Protein AF-A0A7X6A837-F1 (afdb_monomer_lite)

Sequence (88 aa):
MPAESDAEGFFRVSAPSEGPCDLEAVARGFAPGGVRGFQPSTNPDDPGARITLTAGGTLMVRVVDSAGQAVEGAQPALHPERASQALA

pLDDT: mean 82.24, std 14.12, range [35.34, 98.12]

Structure (mmCIF, N/CA/C/O backbone):
data_AF-A0A7X6A837-F1
#
_entry.id   AF-A0A7X6A837-F1
#
loop_
_atom_site.group_PDB
_atom_site.id
_atom_site.type_symbol
_atom_site.label_atom_id
_atom_site.label_alt_id
_atom_site.label_comp_id
_atom_site.label_asym_id
_atom_site.label_entity_id
_atom_site.label_seq_id
_atom_site.pdbx_PDB_ins_code
_atom_site.Cartn_x
_atom_site.Cartn_y
_atom_site.Cartn_z
_atom_site.occupancy
_atom_site.B_iso_or_equiv
_atom_site.auth_seq_id
_atom_site.auth_comp_id
_atom_site.auth_asym_id
_atom_site.auth_atom_id
_atom_site.pdbx_PDB_model_num
ATOM 1 N N . MET A 1 1 ? 2.137 -16.222 -8.965 1.00 40.00 1 MET A N 1
ATOM 2 C CA . MET A 1 1 ? 2.592 -16.399 -7.568 1.00 40.00 1 MET A CA 1
ATOM 3 C C . MET A 1 1 ? 3.217 -15.082 -7.140 1.00 40.00 1 MET A C 1
ATOM 5 O O . MET A 1 1 ? 3.930 -14.540 -7.979 1.00 40.00 1 MET A O 1
ATOM 9 N N . PRO A 1 2 ? 2.932 -14.519 -5.951 1.00 52.19 2 PRO A N 1
ATOM 10 C CA . PRO A 1 2 ? 3.677 -13.347 -5.507 1.00 52.19 2 PRO A CA 1
ATOM 11 C C . PRO A 1 2 ? 5.141 -13.760 -5.321 1.00 52.19 2 PRO A C 1
ATOM 13 O O . PRO A 1 2 ? 5.422 -14.766 -4.673 1.00 52.19 2 PRO A O 1
ATOM 16 N N . ALA A 1 3 ? 6.050 -13.045 -5.977 1.00 67.00 3 ALA A N 1
ATOM 17 C CA . ALA A 1 3 ? 7.475 -13.171 -5.719 1.00 67.00 3 ALA A CA 1
ATOM 18 C C . ALA A 1 3 ? 7.778 -12.370 -4.447 1.00 67.00 3 ALA A C 1
ATOM 20 O O . ALA A 1 3 ? 7.384 -11.209 -4.352 1.00 67.00 3 ALA A O 1
ATOM 21 N N . GLU A 1 4 ? 8.427 -12.991 -3.466 1.00 81.19 4 GLU A N 1
ATOM 22 C CA . GLU A 1 4 ? 8.958 -12.273 -2.308 1.00 81.19 4 GLU A CA 1
ATOM 23 C C . GLU A 1 4 ? 10.279 -11.604 -2.700 1.00 81.19 4 GLU A C 1
ATOM 25 O O . GLU A 1 4 ? 11.053 -12.159 -3.485 1.00 81.19 4 GLU A O 1
ATOM 30 N N . SER A 1 5 ? 10.527 -10.403 -2.178 1.00 84.56 5 SER A N 1
ATOM 31 C CA . SER A 1 5 ? 11.833 -9.764 -2.304 1.00 84.56 5 SER A CA 1
ATOM 32 C C . SER A 1 5 ? 12.861 -10.452 -1.407 1.00 84.56 5 SER A C 1
ATOM 34 O O . SER A 1 5 ? 12.521 -10.914 -0.316 1.00 84.56 5 SER A O 1
ATOM 36 N N . ASP A 1 6 ? 14.117 -10.484 -1.837 1.00 87.00 6 ASP A N 1
ATOM 37 C CA . ASP A 1 6 ? 15.231 -10.979 -1.034 1.00 87.00 6 ASP A CA 1
ATOM 38 C C . ASP A 1 6 ? 15.609 -10.020 0.115 1.00 87.00 6 ASP A C 1
ATOM 40 O O . ASP A 1 6 ? 14.955 -9.003 0.364 1.00 87.00 6 ASP A O 1
ATOM 44 N N . ALA A 1 7 ? 16.675 -10.359 0.846 1.00 87.69 7 ALA A N 1
ATOM 45 C CA . ALA A 1 7 ? 17.156 -9.580 1.987 1.00 87.69 7 ALA A CA 1
ATOM 46 C C . ALA A 1 7 ? 17.656 -8.170 1.612 1.00 87.69 7 ALA A C 1
ATOM 48 O O . ALA A 1 7 ? 17.755 -7.312 2.490 1.00 87.69 7 ALA A O 1
ATOM 49 N N . GLU A 1 8 ? 17.962 -7.930 0.336 1.00 87.38 8 GLU A N 1
ATOM 50 C CA . GLU A 1 8 ? 18.374 -6.628 -0.195 1.00 87.38 8 GLU A CA 1
ATOM 51 C C . GLU A 1 8 ? 17.187 -5.847 -0.791 1.00 87.38 8 GLU A C 1
ATOM 53 O O . GLU A 1 8 ? 17.326 -4.676 -1.145 1.00 87.38 8 GLU A O 1
ATOM 58 N N . GLY A 1 9 ? 15.997 -6.458 -0.843 1.00 85.94 9 GLY A N 1
ATOM 59 C CA . GLY A 1 9 ? 14.777 -5.853 -1.372 1.00 85.94 9 GLY A CA 1
ATOM 60 C C . GLY A 1 9 ? 14.592 -6.048 -2.878 1.00 85.94 9 GLY A C 1
ATOM 61 O O . GLY A 1 9 ? 13.674 -5.453 -3.450 1.00 85.94 9 GLY A O 1
ATOM 62 N N . PHE A 1 10 ? 15.410 -6.881 -3.527 1.00 86.12 10 PHE A N 1
ATOM 63 C CA . PHE A 1 10 ? 15.258 -7.190 -4.945 1.00 86.12 10 PHE A CA 1
ATOM 64 C C . PHE A 1 10 ? 14.285 -8.344 -5.157 1.00 86.12 10 PHE A C 1
ATOM 66 O O . PHE A 1 10 ? 14.245 -9.314 -4.406 1.00 86.12 10 PHE A O 1
ATOM 73 N N . PHE A 1 11 ? 13.500 -8.263 -6.226 1.00 85.25 11 PHE A N 1
ATOM 74 C CA . PHE A 1 11 ? 12.701 -9.380 -6.709 1.00 85.25 11 PHE A CA 1
ATOM 75 C C . PHE A 1 11 ? 12.756 -9.405 -8.234 1.00 85.25 11 PHE A C 1
ATOM 77 O O . PHE A 1 11 ? 12.932 -8.372 -8.884 1.00 85.25 11 PHE A O 1
ATOM 84 N N . ARG A 1 12 ? 12.583 -10.590 -8.821 1.00 83.06 12 ARG A N 1
ATOM 85 C CA . ARG A 1 12 ? 12.487 -10.750 -10.272 1.00 83.06 12 ARG A CA 1
ATOM 86 C C . ARG A 1 12 ? 11.145 -11.363 -10.625 1.00 83.06 12 ARG A C 1
ATOM 88 O O . ARG A 1 12 ? 10.799 -12.434 -10.136 1.00 83.06 12 ARG A O 1
ATOM 95 N N . VAL A 1 13 ? 10.411 -10.693 -11.504 1.00 81.12 13 VAL A N 1
ATOM 96 C CA . VAL A 1 13 ? 9.148 -11.188 -12.052 1.00 81.12 13 VAL A CA 1
ATOM 97 C C . VAL A 1 13 ? 9.199 -11.134 -13.571 1.00 81.12 13 VAL A C 1
ATOM 99 O O . VAL A 1 13 ? 9.761 -10.209 -14.155 1.00 81.12 13 VAL A O 1
ATOM 102 N N . SER A 1 14 ? 8.626 -12.140 -14.221 1.00 81.56 14 SER A N 1
ATOM 103 C CA . SER A 1 14 ? 8.389 -12.099 -15.661 1.00 81.56 14 SER A CA 1
ATOM 104 C C . SER A 1 14 ? 7.121 -11.291 -15.930 1.00 81.56 14 SER A C 1
ATOM 106 O O . SER A 1 14 ? 6.053 -11.648 -15.437 1.00 81.56 14 SER A O 1
ATOM 108 N N . ALA A 1 15 ? 7.244 -10.222 -16.712 1.00 78.44 15 ALA A N 1
ATOM 109 C CA . ALA A 1 15 ? 6.129 -9.403 -17.175 1.00 78.44 15 ALA A CA 1
ATOM 110 C C . ALA A 1 15 ? 6.027 -9.476 -18.709 1.00 78.44 15 ALA A C 1
ATOM 112 O O . ALA A 1 15 ? 7.035 -9.756 -19.367 1.00 78.44 15 ALA A O 1
ATOM 113 N N . PRO A 1 16 ? 4.841 -9.239 -19.297 1.00 81.06 16 PRO A N 1
ATOM 114 C CA . PRO A 1 16 ? 4.720 -9.046 -20.737 1.00 81.06 16 PRO A CA 1
ATOM 115 C C . PRO A 1 16 ? 5.644 -7.914 -21.199 1.00 81.06 16 PRO A C 1
ATOM 117 O O . PRO A 1 16 ? 5.670 -6.849 -20.593 1.00 81.06 16 PRO A O 1
ATOM 120 N N . SER A 1 17 ? 6.401 -8.130 -22.275 1.00 71.75 17 SER A N 1
ATOM 121 C CA . SER A 1 17 ? 7.219 -7.069 -22.883 1.00 71.75 17 SER A CA 1
ATOM 122 C C . SER A 1 17 ? 6.373 -6.031 -23.625 1.00 71.75 17 SER A C 1
ATOM 124 O O . SER A 1 17 ? 6.853 -4.944 -23.934 1.00 71.75 17 SER A O 1
ATOM 126 N N . GLU A 1 18 ? 5.122 -6.375 -23.939 1.00 75.75 18 GLU A N 1
ATOM 127 C CA . GLU A 1 18 ? 4.192 -5.516 -24.658 1.00 75.75 18 GLU A CA 1
ATOM 128 C C . GLU A 1 18 ? 3.318 -4.722 -23.691 1.00 75.75 18 GLU A C 1
ATOM 130 O O . GLU A 1 18 ? 2.488 -5.273 -22.968 1.00 75.75 18 GLU A O 1
ATOM 135 N N . GLY A 1 19 ? 3.489 -3.403 -23.745 1.00 79.00 19 GLY A N 1
ATOM 136 C CA . GLY A 1 19 ? 2.635 -2.445 -23.061 1.00 79.00 19 GLY A CA 1
ATOM 137 C C . GLY A 1 19 ? 2.996 -2.182 -21.593 1.00 79.00 19 GLY A C 1
ATOM 138 O O . GLY A 1 19 ? 3.806 -2.892 -20.992 1.00 79.00 19 GLY A O 1
ATOM 139 N N . PRO A 1 20 ? 2.418 -1.111 -21.030 1.00 86.38 20 PRO A N 1
ATOM 140 C CA . PRO A 1 20 ? 2.644 -0.719 -19.650 1.00 86.38 20 PRO A CA 1
ATOM 141 C C . PRO A 1 20 ? 2.020 -1.718 -18.671 1.00 86.38 20 PRO A C 1
ATOM 143 O O . PRO A 1 20 ? 0.915 -2.216 -18.887 1.00 86.38 20 PRO A O 1
ATOM 146 N N . CYS A 1 21 ? 2.705 -1.948 -17.556 1.00 87.31 21 CYS A N 1
ATOM 147 C CA . CYS A 1 21 ? 2.243 -2.766 -16.443 1.00 87.31 21 CYS A CA 1
ATOM 148 C C . CYS A 1 21 ? 2.156 -1.932 -15.159 1.00 87.31 21 CYS A C 1
ATOM 150 O O . CYS A 1 21 ? 2.978 -1.048 -14.917 1.00 87.31 21 CYS A O 1
ATOM 152 N N . ASP A 1 22 ? 1.195 -2.262 -14.302 1.00 88.62 22 ASP A N 1
ATOM 153 C CA . ASP A 1 22 ? 1.149 -1.745 -12.938 1.00 88.62 22 ASP A CA 1
ATOM 154 C C . ASP A 1 22 ? 1.834 -2.740 -12.001 1.00 88.62 22 ASP A C 1
ATOM 156 O O . ASP A 1 22 ? 1.603 -3.950 -12.075 1.00 88.62 22 ASP A O 1
ATOM 160 N N . LEU A 1 23 ? 2.687 -2.223 -11.120 1.00 87.62 23 LEU A N 1
ATOM 161 C CA . LEU A 1 23 ? 3.416 -3.009 -10.137 1.00 87.62 23 LEU A CA 1
ATOM 162 C C . LEU A 1 23 ? 3.088 -2.500 -8.734 1.00 87.62 23 LEU A C 1
ATOM 164 O O . LEU A 1 23 ? 3.234 -1.312 -8.453 1.00 87.62 23 LEU A O 1
ATOM 168 N N . GLU A 1 24 ? 2.691 -3.409 -7.850 1.00 89.81 24 GLU A N 1
ATOM 169 C CA . GLU A 1 24 ? 2.357 -3.12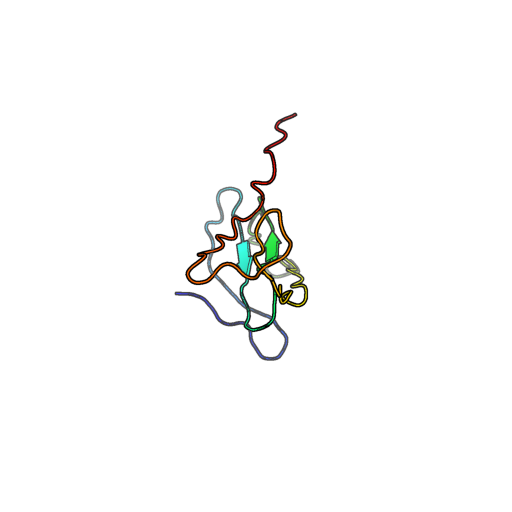9 -6.455 1.00 89.81 24 GLU A CA 1
ATOM 170 C C . GLU A 1 24 ? 3.150 -4.062 -5.537 1.00 89.81 24 GLU A C 1
ATOM 172 O O . GLU A 1 24 ? 3.294 -5.254 -5.815 1.00 89.81 24 GLU A O 1
ATOM 177 N N . ALA A 1 25 ? 3.657 -3.515 -4.436 1.00 89.56 25 ALA A N 1
ATOM 178 C CA . ALA A 1 25 ? 4.308 -4.261 -3.375 1.00 89.56 25 ALA A CA 1
ATOM 179 C C . ALA A 1 25 ? 3.566 -4.044 -2.051 1.00 89.56 25 ALA A C 1
ATOM 181 O O . ALA A 1 25 ? 3.144 -2.933 -1.716 1.00 89.56 25 ALA A O 1
ATOM 182 N N . VAL A 1 26 ? 3.445 -5.125 -1.281 1.00 88.25 26 VAL A N 1
ATOM 183 C CA . VAL A 1 26 ? 2.820 -5.137 0.043 1.00 88.25 26 VAL A CA 1
ATOM 184 C C . VAL A 1 26 ? 3.771 -5.765 1.051 1.00 88.25 26 VAL A C 1
ATOM 186 O O . VAL A 1 26 ? 4.410 -6.776 0.770 1.00 88.25 26 VAL A O 1
ATOM 189 N N . ALA A 1 27 ? 3.854 -5.177 2.242 1.00 87.69 27 ALA A N 1
ATOM 190 C CA . ALA A 1 27 ? 4.657 -5.703 3.338 1.00 87.69 27 ALA A CA 1
ATOM 191 C C . ALA A 1 27 ? 3.972 -5.438 4.682 1.00 87.69 27 ALA A C 1
ATOM 193 O O . ALA A 1 27 ? 3.283 -4.432 4.869 1.00 87.69 27 ALA A O 1
ATOM 194 N N . ARG A 1 28 ? 4.161 -6.341 5.650 1.00 84.75 28 ARG A N 1
ATOM 195 C CA . ARG A 1 28 ? 3.606 -6.174 7.000 1.00 84.75 28 ARG A CA 1
ATOM 196 C C . ARG A 1 28 ? 4.196 -4.923 7.656 1.00 84.75 28 ARG A C 1
ATOM 198 O O . ARG A 1 28 ? 5.409 -4.786 7.730 1.00 84.75 28 ARG A O 1
ATOM 205 N N . GLY A 1 29 ? 3.331 -4.064 8.195 1.00 85.50 29 GLY A N 1
ATOM 206 C CA . GLY A 1 29 ? 3.744 -2.818 8.853 1.00 85.50 29 GLY A CA 1
ATOM 207 C C . GLY A 1 29 ? 3.983 -1.652 7.892 1.00 85.50 29 GLY A C 1
ATOM 208 O O . GLY A 1 29 ? 4.377 -0.581 8.343 1.00 85.50 29 GLY A O 1
ATOM 209 N N . PHE A 1 30 ? 3.708 -1.832 6.598 1.00 88.12 30 PHE A N 1
ATOM 210 C CA . PHE A 1 30 ? 3.825 -0.805 5.569 1.00 88.12 30 PHE A CA 1
ATOM 211 C C . PHE A 1 30 ? 2.484 -0.568 4.868 1.00 88.12 30 PHE A C 1
ATOM 213 O O . PHE A 1 30 ? 1.657 -1.477 4.766 1.00 88.12 30 PHE A O 1
ATOM 220 N N . ALA A 1 31 ? 2.265 0.651 4.377 1.00 86.94 31 ALA A N 1
ATOM 221 C CA . ALA A 1 31 ? 1.209 0.914 3.408 1.00 86.94 31 ALA A CA 1
ATOM 222 C C . ALA A 1 31 ? 1.605 0.314 2.041 1.00 86.94 31 ALA A C 1
ATOM 224 O O . ALA A 1 31 ? 2.794 0.345 1.707 1.00 86.94 31 ALA A O 1
ATOM 225 N N . PRO A 1 32 ? 0.653 -0.213 1.243 1.00 87.44 32 PRO A N 1
ATOM 226 C CA . PRO A 1 32 ? 0.934 -0.633 -0.127 1.00 87.44 32 PRO A CA 1
ATOM 227 C C . PRO A 1 32 ? 1.545 0.508 -0.942 1.00 87.44 32 PRO A C 1
ATOM 229 O O . PRO A 1 32 ? 1.132 1.664 -0.820 1.00 87.44 32 PRO A O 1
ATOM 232 N N . GLY A 1 33 ? 2.521 0.181 -1.779 1.00 89.62 33 GLY A N 1
ATOM 233 C CA . GLY A 1 33 ? 3.161 1.130 -2.684 1.00 89.62 33 GLY A CA 1
ATOM 234 C C . GLY A 1 33 ? 3.331 0.515 -4.062 1.00 89.62 33 GLY A C 1
ATOM 235 O O . GLY A 1 33 ? 3.376 -0.705 -4.204 1.00 89.62 33 GLY A O 1
ATOM 236 N N . GLY A 1 34 ? 3.429 1.349 -5.092 1.00 90.56 34 GLY A N 1
ATOM 237 C CA . GLY A 1 34 ? 3.510 0.848 -6.454 1.00 90.56 34 GLY A CA 1
ATOM 238 C C . GLY A 1 34 ? 3.928 1.884 -7.482 1.00 90.56 34 GLY A C 1
ATOM 239 O O . GLY A 1 34 ? 3.964 3.085 -7.207 1.00 90.56 34 GLY A O 1
ATOM 240 N N . VAL A 1 35 ? 4.228 1.388 -8.677 1.00 89.38 35 VAL A N 1
ATOM 241 C CA . VAL A 1 35 ? 4.493 2.180 -9.880 1.00 89.38 35 VAL A CA 1
ATOM 242 C C . VAL A 1 35 ? 3.429 1.815 -10.905 1.00 89.38 35 VAL A C 1
ATOM 244 O O . VAL A 1 35 ? 3.198 0.636 -11.168 1.00 89.38 35 VAL A O 1
ATOM 247 N N . ARG A 1 36 ? 2.777 2.829 -11.475 1.00 89.31 36 ARG A N 1
ATOM 248 C CA . ARG A 1 36 ? 1.810 2.645 -12.558 1.00 89.31 36 ARG A CA 1
ATOM 249 C C . ARG A 1 36 ? 2.449 2.912 -13.902 1.00 89.31 36 ARG A C 1
ATOM 251 O O . ARG A 1 36 ? 3.312 3.783 -14.009 1.00 89.31 36 ARG A O 1
ATOM 258 N N . GLY A 1 37 ? 1.986 2.200 -14.918 1.00 87.31 37 GLY A N 1
ATOM 259 C CA . GLY A 1 37 ? 2.447 2.410 -16.284 1.00 87.31 37 GLY A CA 1
ATOM 260 C C . GLY A 1 37 ? 3.925 2.075 -16.509 1.00 87.31 37 GLY A C 1
ATOM 261 O O . GLY A 1 37 ? 4.548 2.640 -17.405 1.00 87.31 37 GLY A O 1
ATOM 262 N N . PHE A 1 38 ? 4.505 1.202 -15.684 1.00 85.88 38 PHE A N 1
ATOM 263 C CA . PHE A 1 38 ? 5.894 0.780 -15.822 1.00 85.88 38 PHE A CA 1
ATOM 264 C C . PHE A 1 38 ? 6.056 -0.038 -17.105 1.00 85.88 38 PHE A C 1
ATOM 266 O O . PHE A 1 38 ? 5.349 -1.024 -17.295 1.00 85.88 38 PHE A O 1
ATOM 273 N N . GLN A 1 39 ? 6.985 0.355 -17.976 1.00 87.25 39 GLN A N 1
ATOM 274 C CA . GLN A 1 39 ? 7.301 -0.396 -19.188 1.00 87.25 39 GLN A CA 1
ATOM 275 C C . GLN A 1 39 ? 8.423 -1.397 -18.879 1.00 87.25 39 GLN A C 1
ATOM 277 O O . GLN A 1 39 ? 9.544 -0.966 -18.601 1.00 87.25 39 GLN A O 1
ATOM 282 N N . PRO A 1 40 ? 8.168 -2.717 -18.930 1.00 85.88 40 PRO A N 1
ATOM 283 C CA . PRO A 1 40 ? 9.212 -3.706 -18.707 1.00 85.88 40 PRO A CA 1
ATOM 284 C C . PRO A 1 40 ? 10.289 -3.602 -19.787 1.00 85.88 40 PRO A C 1
ATOM 286 O O . PRO A 1 40 ? 9.996 -3.593 -20.983 1.00 85.88 40 PRO A O 1
ATOM 289 N N . SER A 1 41 ? 11.543 -3.524 -19.354 1.00 83.31 41 SER A N 1
ATOM 290 C CA . SER A 1 41 ? 12.696 -3.416 -20.239 1.00 83.31 41 SER A CA 1
ATOM 291 C C . SER A 1 41 ? 13.244 -4.792 -20.594 1.00 83.31 41 SER A C 1
ATOM 293 O O . SER A 1 41 ? 13.310 -5.690 -19.754 1.00 83.31 41 SER A O 1
ATOM 295 N N . THR A 1 42 ? 13.665 -4.960 -21.847 1.00 81.44 42 THR A N 1
ATOM 296 C CA . THR A 1 42 ? 14.420 -6.141 -22.289 1.00 81.44 42 THR A CA 1
ATOM 297 C C . THR A 1 42 ? 15.928 -5.964 -22.107 1.00 81.44 42 THR A C 1
ATOM 299 O O . THR A 1 42 ? 16.679 -6.902 -22.367 1.00 81.44 42 THR A O 1
ATOM 302 N N . ASN A 1 43 ? 16.384 -4.770 -21.706 1.00 83.88 43 ASN A N 1
ATOM 303 C CA . ASN A 1 43 ? 17.790 -4.506 -21.440 1.00 83.88 43 ASN A CA 1
ATOM 304 C C . ASN A 1 43 ? 18.181 -5.122 -20.081 1.00 83.88 43 ASN A C 1
ATOM 306 O O . ASN A 1 43 ? 17.597 -4.739 -19.068 1.00 83.88 43 ASN A O 1
ATOM 310 N N . PRO A 1 44 ? 19.155 -6.051 -20.026 1.00 78.56 44 PRO A N 1
ATOM 311 C CA . PRO A 1 44 ? 19.608 -6.636 -18.765 1.00 78.56 44 PRO A CA 1
ATOM 312 C C . PRO A 1 44 ? 20.265 -5.625 -17.814 1.00 78.56 44 PRO A C 1
ATOM 314 O O . PRO A 1 44 ? 20.305 -5.890 -16.616 1.00 78.56 44 PRO A O 1
ATOM 317 N N . ASP A 1 45 ? 20.740 -4.486 -18.327 1.00 83.75 45 ASP A N 1
ATOM 318 C CA . ASP A 1 45 ? 21.381 -3.428 -17.535 1.00 83.75 45 ASP A CA 1
ATOM 319 C C . ASP A 1 45 ? 20.383 -2.367 -17.025 1.00 83.75 45 ASP A C 1
ATOM 321 O O . ASP A 1 45 ? 20.783 -1.344 -16.465 1.00 83.75 45 ASP A O 1
ATOM 325 N N . ASP A 1 46 ? 19.080 -2.566 -17.242 1.00 83.19 46 ASP A N 1
ATOM 326 C CA . ASP A 1 46 ? 18.051 -1.661 -16.735 1.00 83.19 46 ASP A CA 1
ATOM 327 C C . ASP A 1 46 ? 17.942 -1.772 -15.201 1.00 83.19 46 ASP A C 1
ATOM 329 O O . ASP A 1 46 ? 17.739 -2.874 -14.684 1.00 83.19 46 ASP A O 1
ATOM 333 N N . PRO A 1 47 ? 18.041 -0.657 -14.450 1.00 79.69 47 PRO A N 1
ATOM 334 C CA . PRO A 1 47 ? 17.919 -0.680 -12.992 1.00 79.69 47 PRO A CA 1
ATOM 335 C C . PRO A 1 47 ? 16.518 -1.088 -12.500 1.00 79.69 47 PRO A C 1
ATOM 337 O O . PRO A 1 47 ? 16.347 -1.363 -11.311 1.00 79.69 47 PRO A O 1
ATOM 340 N N . GLY A 1 48 ? 15.518 -1.128 -13.385 1.00 85.75 48 GLY A N 1
ATOM 341 C CA . GLY A 1 48 ? 14.157 -1.553 -13.088 1.00 85.75 48 GLY A CA 1
ATOM 342 C C . GLY A 1 48 ? 13.332 -0.505 -12.337 1.00 85.75 48 GLY A C 1
ATOM 343 O O . GLY A 1 48 ? 13.629 0.690 -12.322 1.00 85.75 48 GLY A O 1
ATOM 344 N N . ALA A 1 49 ? 12.241 -0.960 -11.717 1.00 86.81 49 ALA A N 1
ATOM 345 C CA . ALA A 1 49 ? 11.354 -0.110 -10.931 1.00 86.81 49 ALA A CA 1
ATOM 346 C C . ALA A 1 49 ? 11.796 -0.048 -9.464 1.00 86.81 49 ALA A C 1
ATOM 348 O O . ALA A 1 49 ? 12.035 -1.077 -8.832 1.00 86.81 49 ALA A O 1
ATOM 349 N N . ARG A 1 50 ? 11.797 1.156 -8.880 1.00 90.00 50 ARG A N 1
ATOM 350 C CA . ARG A 1 50 ? 11.934 1.343 -7.431 1.00 90.00 50 ARG A CA 1
ATOM 351 C C . ARG A 1 50 ? 10.573 1.627 -6.806 1.00 90.00 50 ARG A C 1
ATOM 353 O O . ARG A 1 50 ? 9.980 2.668 -7.078 1.00 90.00 50 ARG A O 1
ATOM 360 N N . ILE A 1 51 ? 10.124 0.747 -5.914 1.00 90.38 51 ILE A N 1
ATOM 361 C CA . ILE A 1 51 ? 8.949 0.979 -5.067 1.00 90.38 51 ILE A CA 1
ATOM 362 C C . ILE A 1 51 ? 9.429 1.345 -3.665 1.00 90.38 51 ILE A C 1
ATOM 364 O O . ILE A 1 51 ? 10.221 0.628 -3.061 1.00 90.38 51 ILE A O 1
ATOM 368 N N . THR A 1 52 ? 8.954 2.471 -3.139 1.00 90.31 52 THR A N 1
ATOM 369 C CA . THR A 1 52 ? 9.205 2.874 -1.752 1.00 90.31 52 THR A CA 1
ATOM 370 C C . THR A 1 52 ? 7.928 2.694 -0.954 1.00 90.31 52 THR A C 1
ATOM 372 O O . THR A 1 52 ? 6.918 3.329 -1.249 1.00 90.31 52 THR A O 1
ATOM 375 N N . LEU A 1 53 ? 7.978 1.830 0.057 1.00 89.44 53 LEU A N 1
ATOM 376 C CA . LEU A 1 53 ? 6.878 1.646 0.991 1.00 89.44 53 LEU A CA 1
ATOM 377 C C . LEU A 1 53 ? 7.020 2.623 2.156 1.00 89.44 53 LEU A C 1
ATOM 379 O O . LEU A 1 53 ? 8.107 2.800 2.709 1.00 89.44 53 LEU A O 1
ATOM 383 N N . THR A 1 54 ? 5.918 3.249 2.545 1.00 86.75 54 THR A N 1
ATOM 384 C CA . THR A 1 54 ? 5.853 4.066 3.758 1.00 86.75 54 THR A CA 1
ATOM 385 C C . THR A 1 54 ? 5.344 3.226 4.921 1.00 86.75 54 THR A C 1
ATOM 387 O O . THR A 1 54 ? 4.621 2.247 4.726 1.00 86.75 54 THR A O 1
ATOM 390 N N . ALA A 1 55 ? 5.737 3.584 6.146 1.00 86.69 55 ALA A N 1
ATOM 391 C CA . ALA A 1 55 ? 5.224 2.921 7.339 1.00 86.69 55 ALA A CA 1
ATOM 392 C C . ALA A 1 55 ? 3.689 2.962 7.339 1.00 86.69 55 ALA A C 1
ATOM 394 O O . ALA A 1 55 ? 3.079 4.006 7.094 1.00 86.69 55 ALA A O 1
ATOM 395 N N . GLY A 1 56 ? 3.072 1.813 7.599 1.00 80.62 56 GLY A N 1
ATOM 396 C CA . GLY A 1 56 ? 1.629 1.703 7.721 1.00 80.62 56 GLY A CA 1
ATOM 397 C C . GLY A 1 56 ? 1.160 2.516 8.922 1.00 80.62 56 GLY A C 1
ATOM 398 O O . GLY A 1 56 ? 1.748 2.443 10.001 1.00 80.62 56 GLY A O 1
ATOM 399 N N . GLY A 1 57 ? 0.112 3.315 8.734 1.00 78.81 57 GLY A N 1
ATOM 400 C CA . GLY A 1 57 ? -0.498 4.075 9.819 1.00 78.81 57 GLY A CA 1
ATOM 401 C C . GLY A 1 57 ? -1.409 3.203 10.682 1.00 78.81 57 GLY A C 1
ATOM 402 O O . GLY A 1 57 ? -2.092 2.313 10.177 1.00 78.81 57 GLY A O 1
ATOM 403 N N . THR A 1 58 ? -1.473 3.510 11.978 1.00 76.19 58 THR A N 1
ATOM 404 C CA . THR A 1 58 ? -2.507 2.987 12.882 1.00 76.19 58 THR A CA 1
ATOM 405 C C . THR A 1 58 ? -3.524 4.090 13.142 1.00 76.19 58 THR A C 1
ATOM 407 O O . THR A 1 58 ? -3.157 5.163 13.617 1.00 76.19 58 THR A O 1
ATOM 410 N N . LEU A 1 59 ? -4.803 3.831 12.859 1.00 81.19 59 LEU A N 1
ATOM 411 C CA . LEU A 1 59 ? -5.899 4.740 13.196 1.00 81.19 59 LEU A CA 1
ATOM 412 C C . LEU A 1 59 ? -6.636 4.227 14.438 1.00 81.19 59 LEU A C 1
ATOM 414 O O . LEU A 1 59 ? -7.181 3.126 14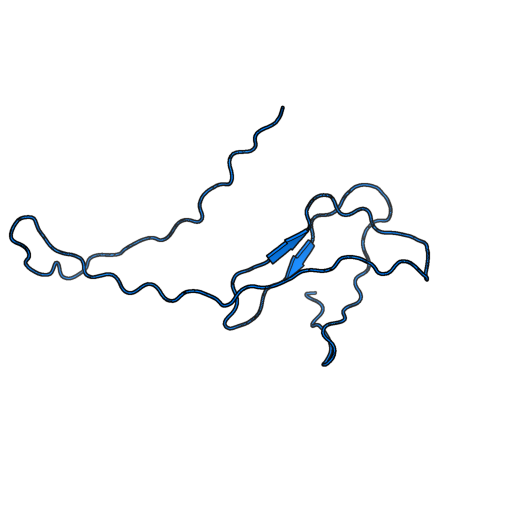.429 1.00 81.19 59 LEU A O 1
ATOM 418 N N . MET A 1 60 ? -6.693 5.045 15.489 1.00 86.88 60 MET A N 1
ATOM 419 C CA . MET A 1 60 ? -7.566 4.818 16.644 1.00 86.88 60 MET A CA 1
ATOM 420 C C . MET A 1 60 ? -8.788 5.733 16.534 1.00 86.88 60 MET A C 1
ATOM 422 O O . MET A 1 60 ? -8.640 6.952 16.480 1.00 86.88 60 MET A O 1
ATOM 426 N N . VAL A 1 61 ? -9.992 5.154 16.510 1.00 89.88 61 VAL A N 1
ATOM 427 C CA . VAL A 1 61 ? -11.259 5.895 16.390 1.00 89.88 61 VAL A CA 1
ATOM 428 C C . VAL A 1 61 ? -12.102 5.684 17.644 1.00 89.88 61 VAL A C 1
ATOM 430 O O . VAL A 1 61 ? -12.300 4.550 18.074 1.00 89.88 61 VAL A O 1
ATOM 433 N N . ARG A 1 62 ? -12.641 6.772 18.208 1.00 95.56 62 ARG A N 1
ATOM 434 C CA . ARG A 1 62 ? -13.680 6.732 19.248 1.00 95.56 62 ARG A CA 1
ATOM 435 C C . ARG A 1 62 ? -14.984 7.256 18.656 1.00 95.56 62 ARG A C 1
ATOM 437 O O . ARG A 1 62 ? -15.050 8.417 18.264 1.00 95.56 62 ARG A O 1
ATOM 444 N N . VAL A 1 63 ? -16.006 6.406 18.600 1.00 96.00 63 VAL A N 1
ATOM 445 C CA . VAL A 1 63 ? -17.337 6.773 18.097 1.00 96.00 63 VAL A CA 1
ATOM 446 C C . VAL A 1 63 ? -18.172 7.313 19.254 1.00 96.00 63 VAL A C 1
ATOM 448 O O . VAL A 1 63 ? -18.303 6.645 20.282 1.00 96.00 63 VAL A O 1
ATOM 451 N N . VAL A 1 64 ? -18.707 8.525 19.099 1.00 97.88 64 VAL A N 1
ATOM 452 C CA . VAL A 1 64 ? -19.545 9.189 20.105 1.00 97.88 64 VAL A CA 1
ATOM 453 C C . VAL A 1 64 ? -20.849 9.708 19.505 1.00 97.88 64 VAL A C 1
ATOM 455 O O . VAL A 1 64 ? -20.919 9.952 18.301 1.00 97.88 64 VAL A O 1
ATOM 458 N N . ASP A 1 65 ? -21.869 9.876 20.342 1.00 97.19 65 ASP A N 1
ATOM 459 C CA . ASP A 1 65 ? -23.129 10.528 19.983 1.00 97.19 65 ASP A CA 1
ATOM 460 C C . ASP A 1 65 ? -23.046 12.066 20.094 1.00 97.19 65 ASP A C 1
ATOM 462 O O . ASP A 1 65 ? -21.999 12.642 20.403 1.00 97.19 65 ASP A O 1
ATOM 466 N N . SER A 1 66 ? -24.170 12.756 19.866 1.00 96.81 66 SER A N 1
ATOM 467 C CA . SER A 1 66 ? -24.255 14.220 19.968 1.00 96.81 66 SER A CA 1
ATOM 468 C C . SER A 1 66 ? -24.027 14.769 21.383 1.00 96.81 66 SER A C 1
ATOM 470 O O . SER A 1 66 ? -23.782 15.963 21.532 1.00 96.81 66 SER A O 1
ATOM 472 N N . ALA A 1 67 ? -24.121 13.930 22.417 1.00 97.19 67 ALA A N 1
ATOM 473 C CA . ALA A 1 67 ? -23.855 14.283 23.810 1.00 97.19 67 ALA A CA 1
ATOM 474 C C . ALA A 1 67 ? -22.420 13.917 24.251 1.00 97.19 67 ALA A C 1
ATOM 476 O O . ALA A 1 67 ? -22.048 14.163 25.401 1.00 97.19 67 ALA A O 1
ATOM 477 N N . GLY A 1 68 ? -21.604 13.338 23.361 1.00 97.31 68 GLY A N 1
ATOM 478 C CA . GLY A 1 68 ? -20.229 12.913 23.637 1.00 97.31 68 GLY A CA 1
ATOM 479 C C . GLY A 1 68 ? -20.101 11.541 24.316 1.00 97.31 68 GLY A C 1
ATOM 480 O O . GLY A 1 68 ? -18.990 11.161 24.721 1.00 97.31 68 GLY A O 1
ATOM 481 N N . GLN A 1 69 ? -21.198 10.788 24.443 1.00 98.12 69 GLN A N 1
ATOM 482 C CA . GLN A 1 69 ? -21.203 9.435 25.009 1.00 98.12 69 GLN A CA 1
ATOM 483 C C . GLN A 1 69 ? -20.749 8.410 23.972 1.00 98.12 69 GLN A C 1
ATOM 485 O O . GLN A 1 69 ? -20.980 8.583 22.780 1.00 98.1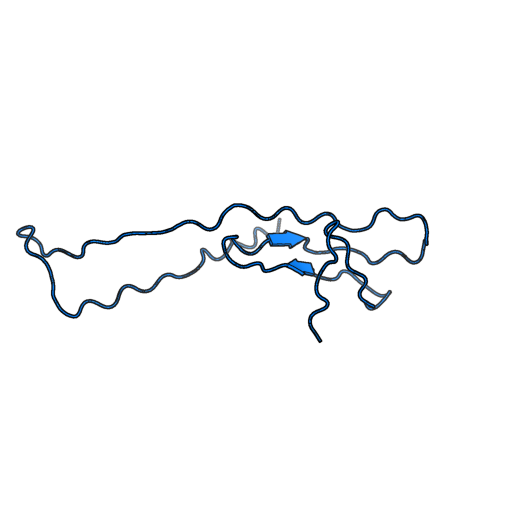2 69 GLN A O 1
ATOM 490 N N . ALA A 1 70 ? -20.071 7.349 24.416 1.00 97.69 70 ALA A N 1
ATOM 491 C CA . ALA A 1 70 ? -19.569 6.318 23.511 1.00 97.69 70 ALA A CA 1
ATOM 492 C C . ALA A 1 70 ? -20.721 5.507 22.898 1.00 97.69 70 ALA A C 1
ATOM 494 O O . ALA A 1 70 ? -21.632 5.091 23.610 1.00 97.69 70 ALA A O 1
ATOM 495 N N . VAL A 1 71 ? -20.644 5.250 21.591 1.00 97.75 71 VAL A N 1
ATOM 496 C CA . VAL A 1 71 ? -21.626 4.424 20.872 1.00 97.75 71 VAL A CA 1
ATOM 497 C C . VAL A 1 71 ? -21.107 2.990 20.766 1.00 97.75 71 VAL A C 1
ATOM 499 O O . VAL A 1 71 ? -20.129 2.726 20.065 1.00 97.75 71 VAL A O 1
ATOM 502 N N . GLU A 1 72 ? -21.760 2.059 21.462 1.00 96.69 72 GLU A N 1
ATOM 503 C CA . GLU A 1 72 ? -21.460 0.625 21.391 1.00 96.69 72 GLU A CA 1
ATOM 504 C C . GLU A 1 72 ? -21.968 0.009 20.074 1.00 96.69 72 GLU A C 1
ATOM 506 O O . GLU A 1 72 ? -23.007 0.400 19.546 1.00 96.69 72 GLU A O 1
ATOM 511 N N . GLY A 1 73 ? -21.225 -0.957 19.525 1.00 95.56 73 GLY A N 1
ATOM 512 C CA . GLY A 1 73 ? -21.624 -1.697 18.321 1.00 95.56 73 GLY A CA 1
ATOM 513 C C . GLY A 1 73 ? -21.409 -0.962 16.993 1.00 95.56 73 GLY A C 1
ATOM 514 O O . GLY A 1 73 ? -21.741 -1.504 15.941 1.00 95.56 73 GLY A O 1
ATOM 515 N N . ALA A 1 74 ? -20.832 0.242 17.007 1.00 95.38 74 ALA A N 1
ATOM 516 C CA . ALA A 1 74 ? -20.487 0.958 15.783 1.00 95.38 74 ALA A CA 1
ATOM 517 C C . ALA A 1 74 ? -19.424 0.202 14.960 1.00 95.38 74 ALA A C 1
ATOM 519 O O . ALA A 1 74 ? -18.418 -0.264 15.495 1.00 95.38 74 ALA A O 1
ATOM 520 N N . GLN A 1 75 ? -19.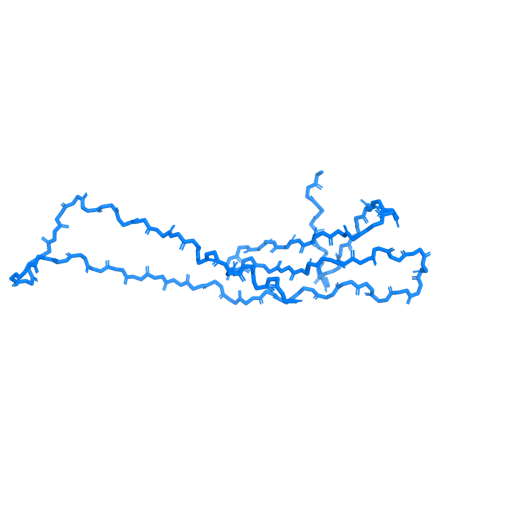628 0.123 13.642 1.00 92.56 75 GLN A N 1
ATOM 521 C CA . GLN A 1 75 ? -18.740 -0.561 12.695 1.00 92.56 75 GLN A CA 1
ATOM 522 C C . GLN A 1 75 ? -18.129 0.459 11.719 1.00 92.56 75 GLN A C 1
ATOM 524 O O . GLN A 1 75 ? -18.706 0.713 10.660 1.00 92.56 75 GLN A O 1
ATOM 529 N N . PRO A 1 76 ? -16.996 1.100 12.058 1.00 88.00 76 PRO A N 1
ATOM 530 C CA . PRO A 1 76 ? -16.350 2.033 11.146 1.00 88.00 76 PRO A CA 1
ATOM 531 C C . PRO A 1 76 ? -15.805 1.289 9.921 1.00 88.00 76 PRO A C 1
ATOM 533 O O . PRO A 1 76 ? -15.144 0.259 10.050 1.00 88.00 76 PRO A O 1
ATOM 536 N N . ALA A 1 77 ? -16.050 1.835 8.732 1.00 86.94 77 ALA A N 1
ATOM 537 C CA . ALA A 1 77 ? -15.470 1.351 7.487 1.0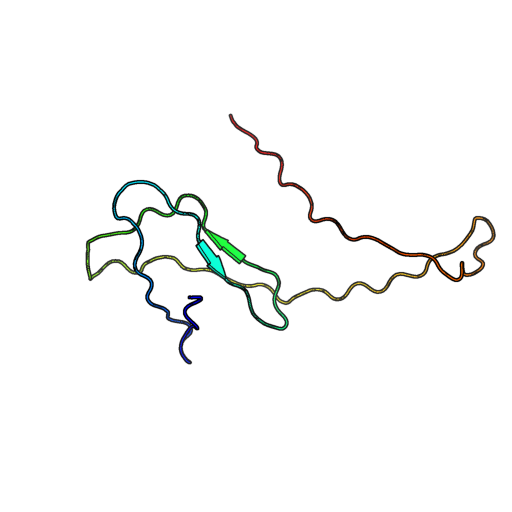0 86.94 77 ALA A CA 1
ATOM 538 C C . ALA A 1 77 ? -14.402 2.338 7.005 1.00 86.94 77 ALA A C 1
ATOM 540 O O . ALA A 1 77 ? -14.670 3.531 6.859 1.00 86.94 77 ALA A O 1
ATOM 541 N N . LEU A 1 78 ? -13.191 1.837 6.754 1.00 81.75 78 LEU A N 1
ATOM 542 C CA . LEU A 1 78 ? -12.175 2.580 6.016 1.00 81.75 78 LEU A CA 1
ATOM 543 C C . LEU A 1 78 ? -12.304 2.241 4.537 1.00 81.75 78 LEU A C 1
ATOM 545 O O . LEU A 1 78 ? -12.263 1.073 4.152 1.00 81.75 78 LEU A O 1
ATOM 549 N N . HIS A 1 79 ? -12.399 3.273 3.711 1.00 78.25 79 HIS A N 1
ATOM 550 C CA . HIS A 1 79 ? -12.289 3.138 2.269 1.00 78.25 79 HIS A CA 1
ATOM 551 C C . HIS A 1 79 ? -11.042 3.891 1.817 1.00 78.25 79 HIS A C 1
ATOM 553 O O . HIS A 1 79 ? -10.838 5.022 2.264 1.00 78.25 79 HIS A O 1
ATOM 559 N N . PRO A 1 80 ? -10.201 3.294 0.957 1.00 68.06 80 PRO A N 1
ATOM 560 C CA . PRO A 1 80 ? -9.133 4.050 0.332 1.00 68.06 80 PRO A CA 1
ATOM 561 C C . PRO A 1 80 ? -9.752 5.210 -0.449 1.00 68.06 80 PRO A C 1
ATOM 563 O O . PRO A 1 80 ? -10.788 5.051 -1.104 1.00 68.06 80 PRO A O 1
ATOM 566 N N . GLU A 1 81 ? -9.116 6.375 -0.387 1.00 70.19 81 GLU A N 1
ATOM 567 C CA . GLU A 1 81 ? -9.471 7.468 -1.277 1.00 70.19 81 GLU A CA 1
ATOM 568 C C . GLU A 1 81 ? -9.257 6.976 -2.713 1.00 70.19 81 GLU A C 1
ATOM 570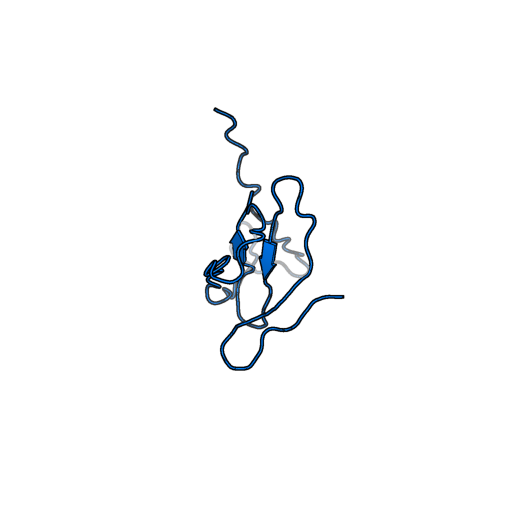 O O . GLU A 1 81 ? -8.158 6.546 -3.082 1.00 70.19 81 GLU A O 1
ATOM 575 N N . ARG A 1 82 ? -10.313 6.975 -3.539 1.00 56.56 82 ARG A N 1
ATOM 576 C CA . ARG A 1 82 ? -10.102 6.789 -4.975 1.00 56.56 82 ARG A CA 1
ATOM 577 C C . ARG A 1 82 ? -9.318 8.003 -5.430 1.00 56.56 82 ARG A C 1
ATOM 579 O O . ARG A 1 82 ? -9.887 9.086 -5.505 1.00 56.56 82 ARG A O 1
ATOM 586 N N . ALA A 1 83 ? -8.042 7.816 -5.751 1.00 56.34 83 ALA A N 1
ATOM 587 C CA . ALA A 1 83 ? -7.295 8.820 -6.485 1.00 56.34 83 ALA A CA 1
ATOM 588 C C . ALA A 1 83 ? -8.116 9.171 -7.734 1.00 56.34 83 ALA A C 1
ATOM 590 O O . ALA A 1 83 ? -8.326 8.315 -8.600 1.00 56.34 83 ALA A O 1
ATOM 591 N N . SER A 1 84 ? -8.645 10.394 -7.772 1.00 48.81 84 SER A N 1
ATOM 592 C CA . SER A 1 84 ? -9.333 10.938 -8.934 1.00 48.81 84 SER A CA 1
ATOM 593 C C . SER A 1 84 ? -8.436 10.715 -10.143 1.00 48.81 84 SER A C 1
ATOM 595 O O . SER A 1 84 ? -7.311 11.211 -10.185 1.00 48.81 84 SER A O 1
ATOM 597 N N . GLN A 1 85 ? -8.911 9.935 -11.113 1.00 43.91 85 GLN A N 1
ATOM 598 C CA . GLN A 1 85 ? -8.285 9.871 -12.424 1.00 43.91 85 GLN A CA 1
ATOM 599 C C . GLN A 1 85 ? -8.490 11.239 -13.077 1.00 43.91 85 GLN A C 1
ATOM 601 O O . GLN A 1 85 ? -9.480 11.466 -13.768 1.00 43.91 85 GLN A O 1
ATOM 606 N N . ALA A 1 86 ? -7.588 12.180 -12.805 1.00 36.56 86 ALA A N 1
ATOM 607 C CA . ALA A 1 86 ? -7.437 13.364 -13.630 1.00 36.56 86 ALA A CA 1
ATOM 608 C C . ALA A 1 86 ? -6.794 12.900 -14.942 1.00 36.56 86 ALA A C 1
ATOM 610 O O . ALA A 1 86 ? -5.575 12.876 -15.083 1.00 36.56 86 ALA A O 1
ATOM 611 N N . LEU A 1 87 ? -7.639 12.441 -15.865 1.00 41.62 87 LEU A N 1
ATOM 612 C CA . LEU A 1 87 ? -7.315 12.428 -17.282 1.00 41.62 87 LEU A CA 1
ATOM 613 C C . LEU A 1 87 ? -7.354 13.899 -17.725 1.00 41.62 87 LEU A C 1
ATOM 615 O O . LEU A 1 87 ? -8.428 14.504 -17.739 1.00 41.62 87 LEU A O 1
ATOM 619 N N . ALA A 1 88 ? -6.190 14.473 -18.009 1.00 35.34 88 ALA A N 1
ATOM 620 C CA . ALA A 1 88 ? -6.040 15.724 -18.743 1.00 35.34 88 ALA A CA 1
ATOM 621 C C . ALA A 1 88 ? -5.160 15.449 -19.962 1.00 35.34 88 ALA A C 1
ATOM 623 O O . ALA A 1 88 ? -4.185 14.678 -19.800 1.00 35.34 88 ALA A O 1
#

Foldseek 3Di:
DDFAADPVRDTDDDDDQPWFDKDWDDDPQWDIWTDGRFHDDPDPPDPGDDTDTHGDDDDDDFDADPVRHGDPPDDDDDDPPPPPPPPD

Secondary structure (DSSP, 8-state):
-PPPP-TTS-------SSS-EEEEE--TTB--EEEEEE-----TT---PPP-PPBPPPPP---B-TTS-B-TT---------------

Radius of gyration: 19.7 Å; chains: 1; bounding box: 46×32×50 Å